Protein AF-A0A817UB00-F1 (afdb_monomer_lite)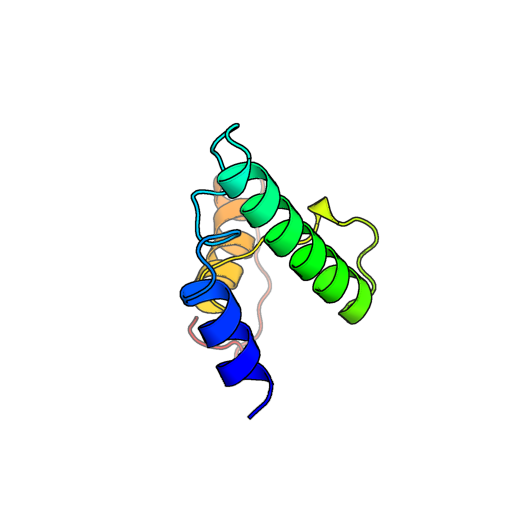

Foldseek 3Di:
DVVVVVVVCCCPDPQQPDCCPDPDNNVVSVVVVVLVVLVVVCVVVVPPDSVVDDDDPDDVVVVCCVPVVCCVVCVPPPPDDDDDPPDDPD

pLDDT: mean 92.9, std 6.44, range [64.25, 98.31]

Radius of gyration: 17.7 Å; chains: 1; bounding box: 42×28×49 Å

Structure (mmCIF, N/CA/C/O backbone):
data_AF-A0A817UB00-F1
#
_entry.id   AF-A0A817UB00-F1
#
loop_
_atom_site.group_PDB
_atom_site.id
_atom_site.type_symbol
_atom_site.label_atom_id
_atom_site.label_alt_id
_atom_site.label_comp_id
_atom_site.label_asym_id
_atom_site.label_entity_id
_atom_site.label_seq_id
_atom_site.pdbx_PDB_ins_code
_atom_site.Cartn_x
_atom_site.Cartn_y
_atom_site.Cartn_z
_atom_site.occupancy
_atom_site.B_iso_or_equiv
_atom_site.auth_seq_id
_atom_site.auth_comp_id
_atom_site.auth_asym_id
_atom_site.auth_atom_id
_atom_site.pdbx_PDB_model_num
ATOM 1 N N . LYS A 1 1 ? -6.710 -6.151 -19.950 1.00 64.25 1 LYS A N 1
ATOM 2 C CA . LYS A 1 1 ? -5.375 -6.319 -20.579 1.00 64.25 1 LYS A CA 1
ATOM 3 C C . LYS A 1 1 ? -4.365 -5.296 -20.055 1.00 64.25 1 LYS A C 1
ATOM 5 O O . LYS A 1 1 ? -3.324 -5.735 -19.593 1.00 64.25 1 LYS A O 1
ATOM 10 N N . LEU A 1 2 ? -4.735 -4.012 -19.958 1.00 91.81 2 LEU A N 1
ATOM 11 C CA . LEU A 1 2 ? -3.872 -2.924 -19.469 1.00 91.81 2 LEU A CA 1
ATOM 12 C C . LEU A 1 2 ? -3.084 -3.220 -18.175 1.00 91.81 2 LEU A C 1
ATOM 14 O O . LEU A 1 2 ? -1.882 -3.015 -18.151 1.00 91.81 2 LEU A O 1
ATOM 18 N N . VAL A 1 3 ? -3.719 -3.752 -17.120 1.00 93.56 3 VAL A N 1
ATOM 19 C CA . VAL A 1 3 ? -3.027 -4.034 -15.839 1.00 93.56 3 VAL A CA 1
ATOM 20 C C . VAL A 1 3 ? -1.861 -5.011 -16.017 1.00 93.56 3 VAL A C 1
ATOM 22 O O . VAL A 1 3 ? -0.742 -4.733 -15.595 1.00 93.56 3 VAL A O 1
ATOM 25 N N . ILE A 1 4 ? -2.119 -6.143 -16.678 1.00 94.19 4 ILE A N 1
ATOM 26 C CA . ILE A 1 4 ? -1.112 -7.186 -16.907 1.00 94.19 4 ILE A CA 1
ATOM 27 C C . ILE A 1 4 ? 0.017 -6.642 -17.788 1.00 94.19 4 ILE A C 1
ATOM 29 O O . ILE A 1 4 ? 1.185 -6.909 -17.523 1.00 94.19 4 ILE A O 1
ATOM 33 N N . GLU A 1 5 ? -0.315 -5.850 -18.808 1.00 93.69 5 GLU A N 1
ATOM 34 C CA . GLU A 1 5 ? 0.670 -5.212 -19.686 1.00 93.69 5 GLU A CA 1
ATOM 35 C C . GLU A 1 5 ? 1.568 -4.239 -18.916 1.00 93.69 5 GLU A C 1
ATOM 37 O O . GLU A 1 5 ? 2.789 -4.348 -19.009 1.00 93.69 5 GLU A O 1
ATOM 42 N N . THR A 1 6 ? 0.998 -3.354 -18.093 1.00 92.38 6 THR A N 1
ATOM 43 C CA . THR A 1 6 ? 1.758 -2.427 -17.240 1.00 92.38 6 THR A CA 1
ATOM 44 C C . THR A 1 6 ? 2.694 -3.178 -16.296 1.00 92.38 6 THR A C 1
ATOM 46 O O . THR A 1 6 ? 3.878 -2.853 -16.211 1.00 92.38 6 THR A O 1
ATOM 49 N N . MET A 1 7 ? 2.203 -4.235 -15.641 1.00 93.25 7 MET A N 1
ATOM 50 C CA . MET A 1 7 ? 3.034 -5.069 -14.768 1.00 93.25 7 MET A CA 1
ATOM 51 C C . MET A 1 7 ? 4.188 -5.721 -15.536 1.00 93.25 7 MET A C 1
ATOM 53 O O . MET A 1 7 ? 5.339 -5.614 -15.121 1.00 93.25 7 MET A O 1
ATOM 57 N N . ILE A 1 8 ? 3.910 -6.361 -16.677 1.00 93.06 8 ILE A N 1
ATOM 58 C CA . ILE A 1 8 ? 4.940 -7.005 -17.504 1.00 93.06 8 ILE A CA 1
ATOM 59 C C . ILE A 1 8 ? 5.970 -5.983 -17.994 1.00 93.06 8 ILE A C 1
ATOM 61 O O . ILE A 1 8 ? 7.164 -6.282 -17.995 1.00 93.06 8 ILE A O 1
ATOM 65 N N . ASN A 1 9 ? 5.534 -4.784 -18.382 1.00 91.19 9 ASN A N 1
ATOM 66 C CA . ASN A 1 9 ? 6.426 -3.719 -18.829 1.00 91.19 9 ASN A CA 1
ATOM 67 C C . ASN A 1 9 ? 7.403 -3.315 -17.720 1.00 91.19 9 ASN A C 1
ATOM 69 O O . ASN A 1 9 ? 8.606 -3.278 -17.967 1.00 91.19 9 ASN A O 1
ATOM 73 N N . HIS A 1 10 ? 6.925 -3.094 -16.492 1.00 89.94 10 HIS A N 1
ATOM 74 C CA . HIS A 1 10 ? 7.803 -2.764 -15.364 1.00 89.94 10 HIS A CA 1
ATOM 75 C C . HIS A 1 10 ? 8.714 -3.923 -14.947 1.00 89.94 10 HIS A C 1
ATOM 77 O O . HIS A 1 10 ? 9.849 -3.682 -14.546 1.00 89.94 10 HIS A O 1
ATOM 83 N N . LEU A 1 11 ? 8.264 -5.173 -15.093 1.00 90.00 11 LEU A N 1
ATOM 84 C CA . LEU A 1 11 ? 9.080 -6.355 -14.802 1.00 90.00 11 LEU A CA 1
ATOM 85 C C . LEU A 1 11 ? 10.165 -6.624 -15.858 1.00 90.00 11 LEU A C 1
ATOM 87 O O . LEU A 1 11 ? 11.204 -7.188 -15.531 1.00 90.00 11 LEU A O 1
ATOM 91 N N . LYS A 1 12 ? 9.943 -6.249 -17.123 1.00 89.19 12 LYS A N 1
ATOM 92 C CA . LYS A 1 12 ? 10.902 -6.470 -18.222 1.00 89.19 12 LYS A CA 1
ATOM 93 C C . LYS A 1 12 ? 11.818 -5.279 -18.498 1.00 89.19 12 LYS A C 1
ATOM 95 O O . LYS A 1 12 ? 12.872 -5.456 -19.106 1.00 89.19 12 LYS A O 1
ATOM 100 N N . CYS A 1 13 ? 11.422 -4.067 -18.117 1.00 80.94 13 CYS A N 1
ATOM 101 C CA . CYS A 1 13 ? 12.165 -2.854 -18.439 1.00 80.94 13 CYS A CA 1
ATOM 102 C C . CYS A 1 13 ? 1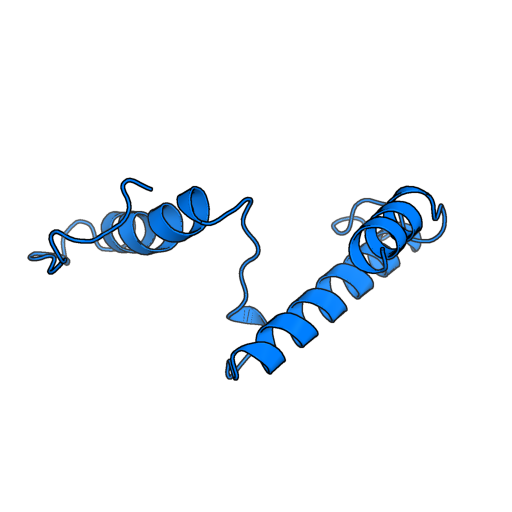3.467 -2.766 -17.630 1.00 80.94 13 CYS A C 1
ATOM 104 O O . CYS A 1 13 ? 13.465 -2.355 -16.472 1.00 80.94 13 CYS A O 1
ATOM 106 N N . SER A 1 14 ? 14.606 -3.067 -18.258 1.00 77.75 14 SER A N 1
ATOM 107 C CA . SER A 1 14 ? 15.935 -2.976 -17.627 1.00 77.75 14 SER A CA 1
ATOM 108 C C . SER A 1 14 ? 16.277 -1.578 -17.094 1.00 77.75 14 SER A C 1
ATOM 110 O O . SER A 1 14 ? 17.120 -1.438 -16.213 1.00 77.75 14 SER A O 1
ATOM 112 N N . ASN A 1 15 ? 15.608 -0.538 -17.597 1.00 80.19 15 ASN A N 1
ATOM 113 C CA . ASN A 1 15 ? 15.842 0.844 -17.192 1.00 80.19 15 ASN A CA 1
ATOM 114 C C . ASN A 1 15 ? 15.132 1.242 -15.890 1.00 80.19 15 ASN A C 1
ATOM 116 O O . ASN A 1 15 ? 15.433 2.316 -15.374 1.00 80.19 15 ASN A O 1
ATOM 120 N N . SER A 1 16 ? 14.208 0.432 -15.370 1.00 83.06 16 SER A N 1
ATOM 121 C CA . SER A 1 16 ? 13.488 0.708 -14.115 1.00 83.06 16 SER A CA 1
ATOM 122 C C . SER A 1 16 ? 13.245 -0.525 -13.240 1.00 83.06 16 SER A C 1
ATOM 124 O O . SER A 1 16 ? 12.744 -0.395 -12.126 1.00 83.06 16 SER A O 1
ATOM 126 N N . PHE A 1 17 ? 13.645 -1.712 -13.699 1.00 90.88 17 PHE A N 1
ATOM 127 C CA . PHE A 1 17 ? 13.661 -2.929 -12.902 1.00 90.88 17 PHE A CA 1
ATOM 128 C C . PHE A 1 17 ? 14.909 -2.960 -12.011 1.00 90.88 17 PHE A C 1
ATOM 130 O O . PHE A 1 17 ? 15.982 -3.412 -12.410 1.00 90.88 17 PHE A O 1
ATOM 137 N N . GLY A 1 18 ? 14.781 -2.437 -10.794 1.00 91.62 18 GLY A N 1
ATOM 138 C CA . GLY A 1 18 ? 15.859 -2.412 -9.811 1.00 91.62 18 GLY A CA 1
ATOM 139 C C . GLY A 1 18 ? 15.345 -2.244 -8.389 1.00 91.62 18 GLY A C 1
ATOM 140 O O . GLY A 1 18 ? 14.152 -2.064 -8.156 1.00 91.62 18 GLY A O 1
ATOM 141 N N . ASN A 1 19 ? 16.258 -2.310 -7.422 1.00 94.50 19 ASN A N 1
ATOM 142 C CA . ASN A 1 19 ? 15.913 -2.136 -6.016 1.00 94.50 19 ASN A CA 1
ATOM 143 C C . ASN A 1 19 ? 15.631 -0.646 -5.719 1.00 94.50 19 ASN A C 1
ATOM 145 O O . ASN A 1 19 ? 16.566 0.157 -5.799 1.00 94.50 19 ASN A O 1
ATOM 149 N N . PRO A 1 20 ? 14.401 -0.262 -5.325 1.00 95.00 20 PRO A N 1
ATOM 150 C CA . PRO A 1 20 ? 14.049 1.131 -5.047 1.00 95.00 20 PRO A CA 1
ATOM 151 C C . PRO A 1 20 ? 14.811 1.727 -3.855 1.00 95.00 20 PRO A C 1
ATOM 153 O O . PRO A 1 20 ? 14.865 2.946 -3.709 1.00 95.00 20 PRO A O 1
ATOM 156 N N . SER A 1 21 ? 15.438 0.909 -3.008 1.00 96.06 21 SER A N 1
ATOM 157 C CA . SER A 1 21 ? 16.281 1.374 -1.898 1.00 96.06 21 SER A CA 1
ATOM 158 C C . SER A 1 21 ? 17.713 1.714 -2.325 1.00 96.06 21 SER A C 1
ATOM 160 O O . SER A 1 21 ? 18.446 2.341 -1.564 1.00 96.06 21 SER A O 1
ATOM 162 N N . SER A 1 22 ? 18.131 1.343 -3.539 1.00 96.06 22 SER A N 1
ATOM 163 C CA . SER A 1 22 ? 19.463 1.660 -4.060 1.00 96.06 22 SER A CA 1
ATOM 164 C C . SER A 1 22 ? 19.562 3.110 -4.545 1.00 96.06 22 SER A C 1
ATOM 166 O O . SER A 1 22 ? 18.600 3.677 -5.055 1.00 96.06 22 SER A O 1
ATOM 168 N N . SER A 1 23 ? 20.751 3.703 -4.424 1.00 95.00 23 SER A N 1
ATOM 169 C CA . SER A 1 23 ? 21.054 5.069 -4.884 1.00 95.00 23 SER A CA 1
ATOM 170 C C . SER A 1 23 ? 21.504 5.153 -6.347 1.00 95.00 23 SER A C 1
ATOM 172 O O . SER A 1 23 ? 21.621 6.246 -6.892 1.00 95.00 23 SER A O 1
ATOM 174 N N . HIS A 1 24 ? 21.764 4.020 -7.005 1.00 94.12 24 HIS A N 1
ATOM 175 C CA . HIS A 1 24 ? 22.082 3.995 -8.432 1.00 94.12 24 HIS A CA 1
ATOM 176 C C . HIS A 1 24 ? 20.866 4.380 -9.283 1.00 94.12 24 HIS A C 1
ATOM 178 O O . HIS A 1 24 ? 19.722 4.189 -8.873 1.00 94.12 24 HIS A O 1
ATOM 184 N N . LEU A 1 25 ? 21.115 4.850 -10.510 1.00 94.38 25 LEU A N 1
ATOM 185 C CA . LEU A 1 25 ? 20.094 5.408 -11.404 1.00 94.38 25 LEU A CA 1
ATOM 186 C C . LEU A 1 25 ? 18.861 4.505 -11.592 1.00 94.38 25 LEU A C 1
ATOM 188 O O . LEU A 1 25 ? 17.738 4.999 -11.599 1.00 94.38 25 LEU A O 1
ATOM 192 N N . ILE A 1 26 ? 19.055 3.190 -11.726 1.00 94.31 26 ILE A N 1
ATOM 193 C CA . ILE A 1 26 ? 17.947 2.235 -11.902 1.00 94.31 26 ILE A CA 1
ATOM 194 C C . ILE A 1 26 ? 17.101 2.135 -10.622 1.00 94.31 26 ILE A C 1
ATOM 196 O O . ILE A 1 26 ? 15.878 2.077 -10.700 1.00 94.31 26 ILE A O 1
ATOM 200 N N . GLY A 1 27 ? 17.734 2.172 -9.444 1.00 95.31 27 GLY A N 1
ATOM 201 C CA . GLY A 1 27 ? 17.037 2.167 -8.155 1.00 95.31 27 GLY A CA 1
ATOM 202 C C . GLY A 1 27 ? 16.232 3.444 -7.918 1.00 95.31 27 GLY A C 1
ATOM 203 O O . GLY A 1 27 ? 15.091 3.370 -7.474 1.00 95.31 27 GLY A O 1
ATOM 204 N N . ILE A 1 28 ? 16.776 4.603 -8.303 1.00 95.62 28 ILE A N 1
ATOM 205 C CA . ILE A 1 28 ? 16.045 5.881 -8.271 1.00 95.62 28 ILE A CA 1
ATOM 206 C C . ILE A 1 28 ? 14.807 5.802 -9.172 1.00 95.62 28 ILE A C 1
ATOM 208 O O . ILE A 1 28 ? 13.703 6.049 -8.704 1.00 95.62 28 ILE A O 1
ATOM 212 N N . LYS A 1 29 ? 14.953 5.337 -10.420 1.00 94.88 29 LYS A N 1
ATOM 213 C CA . LYS A 1 29 ? 13.813 5.171 -11.339 1.00 94.88 29 LYS A CA 1
ATOM 214 C C . LYS A 1 29 ? 12.754 4.197 -10.810 1.00 94.88 29 LYS A C 1
ATOM 216 O O . LYS A 1 29 ? 11.564 4.440 -10.978 1.00 94.88 29 LYS A O 1
ATOM 221 N N . ALA A 1 30 ? 13.167 3.103 -10.168 1.00 95.31 30 ALA A N 1
ATOM 222 C CA . ALA A 1 30 ? 12.242 2.171 -9.523 1.00 95.31 30 ALA A CA 1
ATOM 223 C C . ALA A 1 30 ? 11.480 2.836 -8.363 1.00 95.31 30 ALA A C 1
ATOM 225 O O . ALA A 1 30 ? 10.275 2.631 -8.212 1.00 95.31 30 ALA A O 1
ATOM 226 N N . ARG A 1 31 ? 12.167 3.658 -7.558 1.00 96.06 31 ARG A N 1
ATOM 227 C CA . ARG A 1 31 ? 11.551 4.435 -6.477 1.00 96.06 31 ARG A CA 1
ATOM 228 C C . ARG A 1 31 ? 10.535 5.433 -7.014 1.00 96.06 31 ARG A C 1
ATOM 230 O O . ARG A 1 31 ? 9.422 5.451 -6.499 1.00 96.06 31 ARG A O 1
ATOM 237 N N . ASP A 1 32 ? 10.887 6.174 -8.063 1.00 95.88 32 ASP A N 1
ATOM 238 C CA . ASP A 1 32 ? 10.013 7.169 -8.692 1.00 95.88 32 ASP A CA 1
ATOM 239 C C . ASP A 1 32 ? 8.698 6.537 -9.176 1.00 95.88 32 ASP A C 1
ATOM 241 O O . ASP A 1 32 ? 7.628 7.093 -8.944 1.00 95.88 32 ASP A O 1
ATOM 245 N N . LEU A 1 33 ? 8.751 5.331 -9.755 1.00 95.31 33 LEU A N 1
ATOM 246 C CA . LEU A 1 33 ? 7.555 4.588 -10.176 1.00 95.31 33 LEU A CA 1
ATOM 247 C C . LEU A 1 33 ? 6.662 4.166 -9.002 1.00 95.31 33 LEU A C 1
ATOM 249 O O . LEU A 1 33 ? 5.439 4.286 -9.073 1.00 95.31 33 LEU A O 1
ATOM 253 N N . ILE A 1 34 ? 7.255 3.680 -7.906 1.00 95.69 34 ILE A N 1
ATOM 254 C CA . ILE A 1 34 ? 6.499 3.355 -6.683 1.00 95.69 34 ILE A CA 1
ATOM 255 C C . ILE A 1 34 ? 5.875 4.628 -6.103 1.00 95.69 34 ILE A C 1
ATOM 257 O O . ILE A 1 34 ? 4.756 4.611 -5.591 1.00 95.69 34 ILE A O 1
ATOM 261 N N . ASP A 1 35 ? 6.601 5.738 -6.179 1.00 96.88 35 ASP A N 1
ATOM 262 C CA . ASP A 1 35 ? 6.152 7.040 -5.728 1.00 96.88 35 ASP A CA 1
ATOM 263 C C . ASP A 1 35 ? 5.014 7.607 -6.582 1.00 96.88 35 ASP A C 1
ATOM 265 O O . ASP A 1 35 ? 4.093 8.205 -6.024 1.00 96.88 35 ASP A O 1
ATOM 269 N N . GLU A 1 36 ? 5.031 7.398 -7.892 1.00 96.44 36 GLU A N 1
ATOM 270 C CA . GLU A 1 36 ? 3.919 7.731 -8.778 1.00 96.44 36 GLU A CA 1
ATOM 271 C C . GLU A 1 36 ? 2.685 6.880 -8.451 1.00 96.44 36 GLU A C 1
ATOM 273 O O . GLU A 1 36 ? 1.598 7.419 -8.236 1.00 96.44 36 GLU A O 1
ATOM 278 N N . ALA A 1 37 ? 2.856 5.561 -8.308 1.00 96.44 37 ALA A N 1
ATOM 279 C CA . ALA A 1 37 ? 1.770 4.657 -7.929 1.00 96.44 37 ALA A CA 1
ATOM 280 C C . ALA A 1 37 ? 1.141 5.052 -6.580 1.00 96.44 37 ALA A C 1
ATOM 282 O O . ALA A 1 37 ? -0.081 5.045 -6.426 1.00 96.44 37 ALA A O 1
ATOM 283 N N . ARG A 1 38 ? 1.964 5.457 -5.604 1.00 98.12 38 ARG A N 1
ATOM 284 C CA . ARG A 1 38 ? 1.496 5.937 -4.295 1.00 98.12 38 ARG A CA 1
ATOM 285 C C . ARG A 1 38 ? 0.636 7.194 -4.419 1.00 98.12 38 ARG A C 1
ATOM 287 O O . ARG A 1 38 ? -0.378 7.307 -3.735 1.00 98.12 38 ARG A O 1
ATOM 294 N N . GLU A 1 39 ? 1.016 8.119 -5.296 1.00 98.19 39 GLU A N 1
ATOM 295 C CA . GLU A 1 39 ? 0.256 9.345 -5.546 1.00 98.19 39 GLU A CA 1
ATOM 296 C C . GLU A 1 39 ? -1.080 9.061 -6.250 1.00 98.19 39 GLU A C 1
ATOM 298 O O . GLU A 1 39 ? -2.106 9.640 -5.892 1.00 98.19 39 GLU A O 1
ATOM 303 N N . GLN A 1 40 ? -1.107 8.122 -7.199 1.00 97.75 40 GLN A N 1
ATOM 304 C CA . GLN A 1 40 ? -2.349 7.679 -7.844 1.00 97.75 40 GLN A CA 1
ATOM 305 C C . GLN A 1 40 ? -3.330 7.076 -6.825 1.00 97.75 40 GLN A C 1
ATOM 307 O O . GLN A 1 40 ? -4.506 7.444 -6.810 1.00 97.75 40 GLN A O 1
ATOM 312 N N . VAL A 1 41 ? -2.845 6.213 -5.922 1.00 98.19 41 VAL A N 1
ATOM 313 C CA . VAL A 1 41 ? -3.671 5.636 -4.847 1.00 98.19 41 VAL A CA 1
ATOM 314 C C . VAL A 1 41 ? -4.166 6.719 -3.891 1.00 98.19 41 VAL A C 1
ATOM 316 O O . VAL A 1 41 ? -5.366 6.765 -3.617 1.00 98.19 41 VAL A O 1
ATOM 319 N N . ARG A 1 42 ? -3.291 7.633 -3.445 1.00 98.31 42 ARG A N 1
ATOM 320 C CA . ARG A 1 42 ? -3.666 8.768 -2.582 1.00 98.31 42 ARG A CA 1
ATOM 321 C C . ARG A 1 42 ? -4.834 9.560 -3.173 1.00 98.31 42 ARG A C 1
ATOM 323 O O . ARG A 1 42 ? -5.818 9.803 -2.477 1.00 98.31 42 ARG A O 1
ATOM 330 N N . ASN A 1 43 ? -4.737 9.919 -4.454 1.00 98.31 43 ASN A N 1
ATOM 331 C CA . ASN A 1 43 ? -5.786 10.644 -5.171 1.00 98.31 43 ASN A CA 1
ATOM 332 C C . ASN A 1 43 ? -7.091 9.847 -5.263 1.00 98.31 43 ASN A C 1
ATOM 334 O O . ASN A 1 43 ? -8.160 10.414 -5.075 1.00 98.31 43 ASN A O 1
ATOM 338 N N . SER A 1 44 ? -7.021 8.534 -5.503 1.00 98.31 44 SER A N 1
ATOM 339 C CA . SER A 1 44 ? -8.221 7.698 -5.660 1.00 98.31 44 SER A CA 1
ATOM 340 C C . SER A 1 44 ? -9.100 7.615 -4.406 1.00 98.31 44 SER A C 1
ATOM 342 O O . SER A 1 44 ? -10.308 7.422 -4.525 1.00 98.31 44 SER A O 1
ATOM 344 N N . ILE A 1 45 ? -8.508 7.788 -3.218 1.00 97.75 45 ILE A N 1
ATOM 345 C CA . ILE A 1 45 ? -9.210 7.735 -1.925 1.00 97.75 45 ILE A CA 1
ATOM 346 C C . ILE A 1 45 ? -9.288 9.098 -1.225 1.00 97.75 45 ILE A C 1
ATOM 348 O O . ILE A 1 45 ? -9.720 9.164 -0.078 1.00 97.75 45 ILE A O 1
ATOM 352 N N . ASN A 1 46 ? -8.865 10.181 -1.890 1.00 97.75 46 ASN A N 1
ATOM 353 C CA . ASN A 1 46 ? -8.788 11.533 -1.325 1.00 97.75 46 ASN A CA 1
ATOM 354 C C . ASN A 1 46 ? -8.016 11.612 0.010 1.00 97.75 46 ASN A C 1
ATOM 356 O O . ASN A 1 46 ? -8.398 12.362 0.908 1.00 97.75 46 ASN A O 1
ATOM 360 N N . ALA A 1 47 ? -6.923 10.856 0.146 1.00 98.00 47 ALA A N 1
ATOM 361 C CA . ALA A 1 47 ? -6.040 10.978 1.306 1.00 98.00 47 ALA A CA 1
ATOM 362 C C . ALA A 1 47 ? -5.305 12.330 1.286 1.00 98.00 47 ALA A C 1
ATOM 364 O O . ALA A 1 47 ? -4.946 12.837 0.217 1.00 98.00 47 ALA A O 1
ATOM 365 N N . SER A 1 48 ? -5.067 12.913 2.462 1.00 97.44 48 SER A N 1
ATOM 366 C CA . SER A 1 48 ? -4.491 14.259 2.590 1.00 97.44 48 SER A CA 1
ATOM 367 C C . SER A 1 48 ? -3.031 14.279 2.160 1.00 97.44 48 SER A C 1
ATOM 369 O O . SER A 1 48 ? -2.597 15.197 1.462 1.00 97.44 48 SER A O 1
ATOM 371 N N . TYR A 1 49 ? -2.275 13.247 2.541 1.00 96.88 49 TYR A N 1
ATOM 372 C CA . TYR A 1 49 ? -0.841 13.185 2.306 1.00 96.88 49 TYR A CA 1
ATOM 373 C C . TYR A 1 49 ? -0.412 11.852 1.703 1.00 96.88 49 TYR A C 1
ATOM 375 O O . TYR A 1 49 ? -0.933 10.781 2.000 1.00 96.88 49 TYR A O 1
ATOM 383 N N . LYS A 1 50 ? 0.614 11.907 0.856 1.00 94.31 50 LYS A N 1
ATOM 384 C CA . LYS A 1 50 ? 1.157 10.727 0.179 1.00 94.31 50 LYS A CA 1
ATOM 385 C C . LYS A 1 50 ? 1.725 9.693 1.155 1.00 94.31 50 LYS A C 1
ATOM 387 O O . LYS A 1 50 ? 1.611 8.497 0.912 1.00 94.31 50 LYS A O 1
ATOM 392 N N . ASN A 1 51 ? 2.322 10.141 2.257 1.00 95.19 51 ASN A N 1
ATOM 393 C CA . ASN A 1 51 ? 2.895 9.276 3.291 1.00 95.19 51 ASN A CA 1
ATOM 394 C C . ASN A 1 51 ? 1.843 8.565 4.164 1.00 95.19 51 ASN A C 1
ATOM 396 O O . ASN A 1 51 ? 2.227 7.723 4.969 1.00 95.19 51 ASN A O 1
ATOM 400 N N . GLU A 1 52 ? 0.549 8.849 3.990 1.00 96.62 52 GLU A N 1
ATOM 401 C CA . GLU A 1 52 ? -0.539 8.061 4.592 1.00 96.62 52 GLU A CA 1
ATOM 402 C C . GLU A 1 52 ? -0.750 6.725 3.856 1.00 96.62 52 GLU A C 1
ATOM 404 O O . GLU A 1 52 ? -1.365 5.807 4.393 1.00 96.62 52 GLU A O 1
ATOM 409 N N . ILE A 1 53 ? -0.216 6.586 2.636 1.00 97.94 53 ILE A N 1
ATOM 410 C CA . ILE A 1 53 ? -0.353 5.378 1.820 1.00 97.94 53 ILE A CA 1
ATOM 411 C C . ILE A 1 53 ? 0.811 4.417 2.083 1.00 97.94 53 ILE A C 1
ATOM 413 O O . ILE A 1 53 ? 1.930 4.589 1.580 1.00 97.94 53 ILE A O 1
ATOM 417 N N . ILE A 1 54 ? 0.513 3.357 2.834 1.00 97.50 54 ILE A N 1
ATOM 418 C CA . ILE A 1 54 ? 1.421 2.240 3.104 1.00 97.50 54 ILE A CA 1
ATOM 419 C C . ILE A 1 54 ? 1.030 1.069 2.200 1.00 97.50 54 ILE A C 1
ATOM 421 O O . ILE A 1 54 ? -0.073 0.536 2.306 1.00 97.50 54 ILE A O 1
ATOM 425 N N . PHE A 1 55 ? 1.936 0.661 1.309 1.00 98.06 55 PHE A N 1
ATOM 426 C CA . PHE A 1 55 ? 1.745 -0.550 0.512 1.00 98.06 55 PHE A CA 1
ATOM 427 C C . PHE A 1 55 ? 2.034 -1.791 1.359 1.00 98.06 55 PHE A C 1
ATOM 429 O O . PHE A 1 55 ? 3.089 -1.884 1.983 1.00 98.06 55 PHE A O 1
ATOM 436 N N . THR A 1 56 ? 1.107 -2.743 1.332 1.00 98.19 56 THR A N 1
ATOM 437 C CA . THR A 1 56 ? 1.218 -4.076 1.937 1.00 98.19 56 THR A CA 1
ATOM 438 C C . THR A 1 56 ? 1.037 -5.138 0.849 1.00 98.19 56 THR A C 1
ATOM 440 O O . THR A 1 56 ? 0.713 -4.827 -0.301 1.00 98.19 56 THR A O 1
ATOM 443 N N . SER A 1 57 ? 1.228 -6.407 1.193 1.00 97.56 57 SER A N 1
ATOM 444 C CA . SER A 1 57 ? 0.973 -7.545 0.305 1.00 97.56 57 SER A CA 1
ATOM 445 C C . SER A 1 57 ? -0.517 -7.832 0.071 1.00 97.56 57 SER A C 1
ATOM 447 O O . SER A 1 57 ? -0.848 -8.592 -0.839 1.00 97.56 57 SER A O 1
ATOM 449 N N . GLY A 1 58 ? -1.428 -7.227 0.847 1.00 97.50 58 GLY A N 1
ATOM 450 C CA . GLY A 1 58 ? -2.871 -7.393 0.675 1.00 97.50 58 GLY A CA 1
ATOM 451 C C . GLY A 1 58 ? -3.701 -7.043 1.913 1.00 97.50 58 GLY A C 1
ATOM 452 O O . GLY A 1 58 ? -3.191 -6.543 2.915 1.00 97.50 58 GLY A O 1
ATOM 453 N N . GLY A 1 59 ? -5.006 -7.336 1.848 1.00 97.38 59 GLY A N 1
ATOM 454 C CA . GLY A 1 59 ? -5.980 -6.974 2.889 1.00 97.38 59 GLY A CA 1
ATOM 455 C C . GLY A 1 59 ? -5.694 -7.586 4.265 1.00 97.38 59 GLY A C 1
ATOM 456 O O . GLY A 1 59 ? -5.746 -6.875 5.262 1.00 97.38 59 GLY A O 1
ATOM 457 N N . THR A 1 60 ? -5.312 -8.866 4.323 1.00 97.56 60 THR A N 1
ATOM 458 C CA . THR A 1 60 ? -4.914 -9.548 5.571 1.00 97.56 60 THR A CA 1
ATOM 459 C C . THR A 1 60 ? -3.767 -8.836 6.284 1.00 97.56 60 THR A C 1
ATOM 461 O O . THR A 1 60 ? -3.854 -8.573 7.485 1.00 97.56 60 THR A O 1
ATOM 464 N N . GLU A 1 61 ? -2.708 -8.471 5.556 1.00 98.19 61 GLU A N 1
ATOM 465 C CA . GLU A 1 61 ? -1.574 -7.757 6.147 1.00 98.19 61 GLU A CA 1
ATOM 466 C C . GLU A 1 61 ? -1.973 -6.340 6.576 1.00 98.19 61 GLU A C 1
ATOM 468 O O . GLU A 1 61 ? -1.630 -5.926 7.682 1.00 98.19 61 GLU A O 1
ATOM 473 N N . SER A 1 62 ? -2.753 -5.622 5.760 1.00 98.00 62 SER A N 1
ATOM 474 C CA . SER A 1 62 ? -3.252 -4.283 6.103 1.00 98.00 62 SER A CA 1
ATOM 475 C C . SER A 1 62 ? -4.104 -4.272 7.374 1.00 98.00 62 SER A C 1
ATOM 477 O O . SER A 1 62 ? -3.882 -3.436 8.250 1.00 98.00 62 SER A O 1
ATOM 479 N N . ASN A 1 63 ? -5.045 -5.212 7.509 1.00 97.44 63 ASN A N 1
ATOM 480 C CA . ASN A 1 63 ? -5.925 -5.301 8.677 1.00 97.44 63 ASN A CA 1
ATOM 481 C C . ASN A 1 63 ? -5.129 -5.619 9.948 1.00 97.44 63 ASN A C 1
ATOM 483 O O . ASN A 1 63 ? -5.318 -4.979 10.986 1.00 97.44 63 ASN A O 1
ATOM 487 N N . ASN A 1 64 ? -4.180 -6.557 9.854 1.00 95.88 64 ASN A N 1
ATOM 488 C CA . ASN A 1 64 ? -3.288 -6.877 10.964 1.00 95.88 64 ASN A CA 1
ATOM 489 C C . ASN A 1 64 ? -2.399 -5.687 11.336 1.00 95.88 64 ASN A C 1
ATOM 491 O O . ASN A 1 64 ? -2.275 -5.377 12.520 1.00 95.88 64 ASN A O 1
ATOM 495 N N . LEU A 1 65 ? -1.819 -4.988 10.358 1.00 96.19 65 LEU A N 1
ATOM 496 C CA . LEU A 1 65 ? -0.995 -3.807 10.606 1.00 96.19 65 LEU A CA 1
ATOM 497 C C . LEU A 1 65 ? -1.786 -2.718 11.345 1.00 96.19 65 LEU A C 1
ATOM 499 O O . LEU A 1 65 ? -1.289 -2.182 12.334 1.00 96.19 65 LEU A O 1
ATOM 503 N N . ALA A 1 66 ? -3.018 -2.433 10.919 1.00 94.38 66 ALA A N 1
ATOM 504 C CA . ALA A 1 66 ? -3.862 -1.422 11.548 1.00 94.38 66 ALA A CA 1
ATOM 505 C C . ALA A 1 66 ? -4.253 -1.802 12.987 1.00 94.38 66 ALA A C 1
ATOM 507 O O . ALA A 1 66 ? -4.022 -1.030 13.917 1.00 94.38 66 ALA A O 1
ATOM 508 N N . ILE A 1 67 ? -4.801 -3.002 13.199 1.00 92.88 67 ILE A N 1
ATOM 509 C CA . ILE A 1 67 ? -5.327 -3.40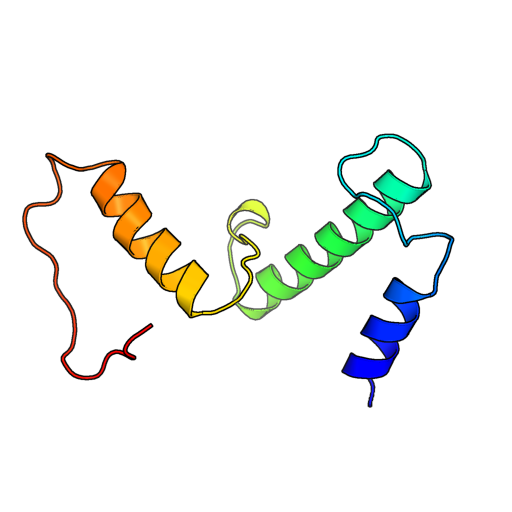9 14.511 1.00 92.88 67 ILE A CA 1
ATOM 510 C C . ILE A 1 67 ? -4.183 -3.782 15.456 1.00 92.88 67 ILE A C 1
ATOM 512 O O . ILE A 1 67 ? -4.020 -3.180 16.518 1.00 92.88 67 ILE A O 1
ATOM 516 N N . GLN A 1 68 ? -3.352 -4.755 15.072 1.00 92.25 68 GLN A N 1
ATOM 517 C CA . GLN A 1 68 ? -2.273 -5.245 15.932 1.00 92.25 68 GLN A CA 1
ATOM 518 C C . GLN A 1 68 ? -1.185 -4.190 16.124 1.00 92.25 68 GLN A C 1
ATOM 520 O O . GLN A 1 68 ? -0.579 -4.143 17.192 1.00 92.25 68 GLN A O 1
ATOM 525 N N . GLY A 1 69 ? -0.941 -3.326 15.133 1.00 92.56 69 GLY A N 1
ATOM 526 C CA . GLY A 1 69 ? -0.007 -2.209 15.274 1.00 92.56 69 GLY A CA 1
ATOM 527 C C . GLY A 1 69 ? -0.434 -1.241 16.376 1.00 92.56 69 GLY A C 1
ATOM 528 O O . GLY A 1 69 ? 0.366 -0.937 17.263 1.00 92.56 69 GLY A O 1
ATOM 529 N N . ILE A 1 70 ? -1.707 -0.829 16.387 1.00 91.12 70 ILE A N 1
ATOM 530 C CA . ILE A 1 70 ? -2.254 0.047 17.435 1.00 91.12 70 ILE A CA 1
ATOM 531 C C . ILE A 1 70 ? -2.211 -0.647 18.797 1.00 91.12 70 ILE A C 1
ATOM 533 O O . ILE A 1 70 ? -1.762 -0.039 19.770 1.00 91.12 70 ILE A O 1
ATOM 537 N N . LEU A 1 71 ? -2.628 -1.915 18.875 1.00 91.00 71 LEU A N 1
ATOM 538 C CA . LEU A 1 71 ? -2.625 -2.669 20.131 1.00 91.00 71 LEU A CA 1
ATOM 539 C C . LEU A 1 71 ? -1.215 -2.829 20.702 1.00 91.00 71 LEU A C 1
ATOM 541 O O . LEU A 1 71 ? -1.023 -2.607 21.891 1.00 91.00 71 LEU A O 1
ATOM 545 N N . LYS A 1 72 ? -0.218 -3.149 1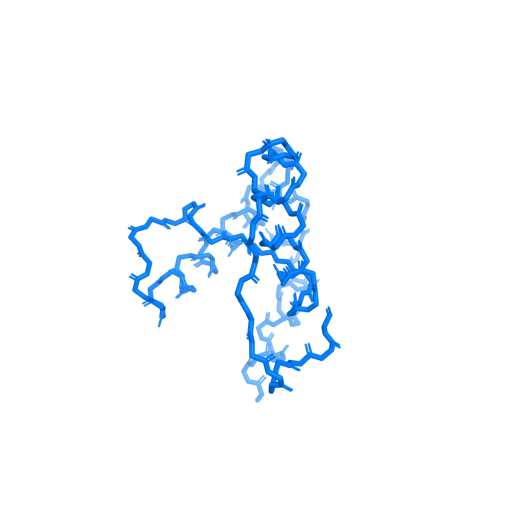9.869 1.00 89.50 72 LYS A N 1
ATOM 546 C CA . LYS A 1 72 ? 1.181 -3.305 20.301 1.00 89.50 72 LYS A CA 1
ATOM 547 C C . LYS A 1 72 ? 1.824 -1.982 20.709 1.00 89.50 72 LYS A C 1
ATOM 549 O O . LYS A 1 72 ? 2.602 -1.951 21.658 1.00 89.50 72 LYS A O 1
ATOM 554 N N . PHE A 1 73 ? 1.507 -0.889 20.019 1.00 89.12 73 PHE A N 1
ATOM 555 C CA . PHE A 1 73 ? 2.028 0.432 20.372 1.00 89.12 73 PHE A CA 1
ATOM 556 C C . PHE A 1 73 ? 1.401 0.972 21.669 1.00 89.12 73 PHE A C 1
ATOM 558 O O . PHE A 1 73 ? 2.064 1.646 22.453 1.00 89.12 73 PHE A O 1
ATOM 565 N N . ASN A 1 74 ? 0.134 0.636 21.925 1.00 85.19 74 ASN A N 1
ATOM 566 C CA . ASN A 1 74 ? -0.657 1.128 23.051 1.00 85.19 74 ASN A CA 1
ATOM 567 C C . ASN A 1 74 ? -1.079 0.008 24.021 1.00 85.19 74 ASN A C 1
ATOM 569 O O . ASN A 1 74 ? -2.176 0.082 24.577 1.00 85.19 74 ASN A O 1
ATOM 573 N N . LEU A 1 75 ? -0.219 -0.994 24.254 1.00 67.38 75 LEU A N 1
ATOM 574 C CA . LEU A 1 75 ? -0.544 -2.230 25.000 1.00 67.38 75 LEU A CA 1
ATOM 575 C C . LEU A 1 75 ? -1.268 -2.000 26.333 1.00 67.38 75 LEU A C 1
ATOM 577 O O . LEU A 1 75 ? -2.140 -2.777 26.697 1.00 67.38 75 LEU A O 1
ATOM 581 N N . A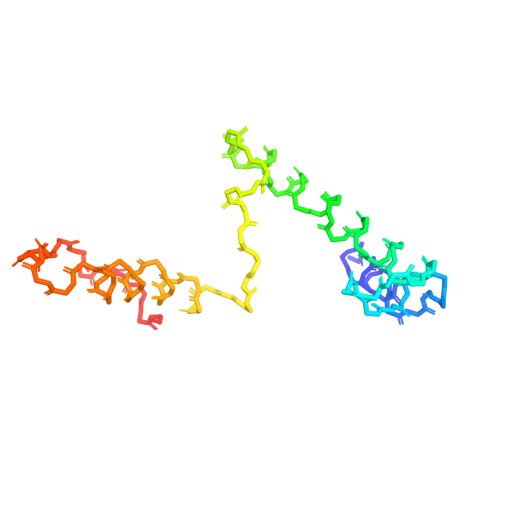SN A 1 76 ? -0.950 -0.909 27.031 1.00 73.88 76 ASN A N 1
ATOM 582 C CA . ASN A 1 76 ? -1.532 -0.593 28.339 1.00 73.88 76 ASN A CA 1
ATOM 583 C C . ASN A 1 76 ? -2.624 0.493 28.291 1.00 73.88 76 ASN A C 1
ATOM 585 O O . ASN A 1 76 ? -3.146 0.885 29.331 1.00 73.88 76 ASN A O 1
ATOM 589 N N . LYS A 1 77 ? -2.940 1.033 27.107 1.00 83.50 77 LYS A N 1
ATOM 590 C CA . LYS A 1 77 ? -3.904 2.133 26.926 1.00 83.50 77 LYS A CA 1
ATOM 591 C C . LYS A 1 77 ? -5.183 1.703 26.214 1.00 83.50 77 LYS A C 1
ATOM 593 O O . LYS A 1 77 ? -6.223 2.307 26.461 1.00 83.50 77 LYS A O 1
ATOM 598 N N . VAL A 1 78 ? -5.135 0.687 25.350 1.00 83.56 78 VAL A N 1
ATOM 599 C CA . VAL A 1 78 ? -6.350 0.169 24.705 1.00 83.56 78 VAL A CA 1
ATOM 600 C C . VAL A 1 78 ? -7.059 -0.777 25.669 1.00 83.56 78 VAL A C 1
ATOM 602 O O . VAL A 1 78 ? -6.592 -1.880 25.918 1.00 83.56 78 VAL A O 1
ATOM 605 N N . GLN A 1 79 ? -8.183 -0.328 26.224 1.00 84.12 79 GLN A N 1
ATOM 606 C CA . GLN A 1 79 ? -8.957 -1.089 27.214 1.00 84.12 79 GLN A CA 1
ATOM 607 C C . GLN A 1 79 ? -10.174 -1.800 26.609 1.00 84.12 79 GLN A C 1
ATOM 609 O O . GLN A 1 79 ? -10.706 -2.730 27.205 1.00 84.12 79 GLN A O 1
ATOM 614 N N . HIS A 1 80 ? -10.632 -1.358 25.437 1.00 91.19 80 HIS A N 1
ATOM 615 C CA . HIS A 1 80 ? -11.856 -1.843 24.811 1.00 91.19 80 HIS A CA 1
ATOM 616 C C . HIS A 1 80 ? -11.760 -1.721 23.286 1.00 91.19 80 HIS A C 1
ATOM 618 O O . HIS A 1 80 ? -11.290 -0.703 22.778 1.00 91.19 80 HIS A O 1
ATOM 624 N N . ILE A 1 81 ? -12.204 -2.755 22.568 1.00 91.31 81 ILE A N 1
ATOM 625 C CA . ILE A 1 81 ? -12.225 -2.816 21.101 1.00 91.31 81 ILE A CA 1
ATOM 626 C C . ILE A 1 81 ? -13.671 -3.039 20.668 1.00 91.31 81 ILE A C 1
ATOM 628 O O . ILE A 1 81 ? -14.335 -3.941 21.172 1.00 91.31 81 ILE A O 1
ATOM 632 N N . ILE A 1 82 ? -14.140 -2.234 19.719 1.00 94.31 82 ILE A N 1
ATOM 633 C CA . ILE A 1 82 ? -15.467 -2.369 19.115 1.00 94.31 82 ILE A CA 1
ATOM 634 C C . ILE A 1 82 ? -15.278 -2.906 17.696 1.00 94.31 82 ILE A C 1
ATOM 636 O O . ILE A 1 82 ? -14.482 -2.361 16.936 1.00 94.31 82 ILE A O 1
ATOM 640 N N . THR A 1 83 ? -16.000 -3.970 17.353 1.00 95.00 83 THR A N 1
ATOM 641 C CA . THR A 1 83 ? -15.999 -4.598 16.024 1.00 95.00 83 THR A CA 1
ATOM 642 C C . THR A 1 83 ? -17.409 -5.068 15.654 1.00 95.00 83 THR A C 1
ATOM 644 O O . THR A 1 83 ? -18.313 -5.028 16.494 1.00 95.00 83 THR A O 1
ATOM 647 N N . SER A 1 84 ? -17.606 -5.512 14.411 1.00 96.88 84 SER A N 1
ATOM 648 C CA . SER A 1 84 ? -18.856 -6.104 13.936 1.00 96.88 84 SER A CA 1
ATOM 649 C C . SER A 1 84 ? -18.747 -7.635 13.808 1.00 96.88 84 SER A C 1
ATOM 651 O O . SER A 1 84 ? -17.658 -8.168 13.597 1.00 96.88 84 SER A O 1
ATOM 653 N N . PRO A 1 85 ? -19.860 -8.385 13.905 1.00 96.06 85 PRO A N 1
ATOM 654 C CA . PRO A 1 85 ? -19.857 -9.822 13.622 1.00 96.06 85 PRO A CA 1
ATOM 655 C C . PRO A 1 85 ? -19.759 -10.143 12.118 1.00 96.06 85 PRO A C 1
ATOM 657 O O . PRO A 1 85 ? -19.708 -11.315 11.757 1.00 96.06 85 PRO A O 1
ATOM 660 N N . PHE A 1 86 ? -19.765 -9.129 11.245 1.00 96.62 86 PHE A N 1
ATOM 661 C CA . PHE A 1 86 ? -19.746 -9.280 9.787 1.00 96.62 86 PHE A CA 1
ATOM 662 C C . PHE A 1 86 ? -18.357 -9.049 9.172 1.00 96.62 86 PHE A C 1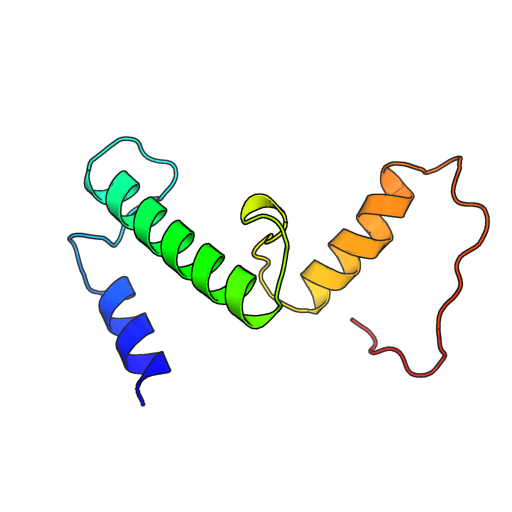
ATOM 664 O O . PHE A 1 86 ? -18.225 -9.078 7.949 1.00 96.62 86 PHE A O 1
ATOM 671 N N . GLU A 1 87 ? -17.332 -8.810 9.995 1.00 96.44 87 GLU A N 1
ATOM 672 C CA . GLU A 1 87 ? -15.960 -8.633 9.517 1.00 96.44 87 GLU A CA 1
ATOM 673 C C . GLU A 1 87 ? -15.424 -9.894 8.821 1.00 96.44 87 GLU A C 1
ATOM 675 O O . GLU A 1 87 ? -15.731 -11.029 9.197 1.00 96.44 87 GLU A O 1
ATOM 680 N N . HIS A 1 88 ? -14.566 -9.697 7.819 1.00 95.00 88 HIS A N 1
ATOM 681 C CA . HIS A 1 88 ? -13.854 -10.796 7.170 1.00 95.00 88 HIS A CA 1
ATOM 682 C C . HIS A 1 88 ? -12.843 -11.430 8.148 1.00 95.00 88 HIS A C 1
ATOM 684 O O . HIS A 1 88 ? -12.124 -10.694 8.827 1.00 95.00 88 HIS A O 1
ATOM 690 N N . PRO A 1 89 ? -12.687 -12.770 8.181 1.00 89.50 89 PRO A N 1
ATOM 691 C CA . PRO A 1 89 ? -11.595 -13.427 8.902 1.00 89.50 89 PRO A CA 1
ATOM 692 C C . PRO A 1 89 ? -10.273 -13.207 8.153 1.00 89.50 89 PRO A C 1
ATOM 694 O O . PRO A 1 89 ? -9.874 -14.015 7.315 1.00 89.50 89 PRO A O 1
ATOM 697 N N . SER A 1 90 ? -9.673 -12.031 8.338 1.00 85.56 90 SER A N 1
ATOM 698 C CA . SER A 1 90 ? -8.496 -11.557 7.598 1.00 85.56 90 SER A CA 1
ATOM 699 C C . SER A 1 90 ? -7.215 -11.642 8.404 1.00 85.56 90 SER A C 1
ATOM 701 O O . SER A 1 90 ? -7.218 -11.176 9.564 1.00 85.56 90 SER A O 1
#

Secondary structure (DSSP, 8-state):
-HHHHHHHHHHH-TTT-S-TT--SHHHHHHHHHHHHHHHHHHHHTT-S-GGG----SSHHHHHHHHHHHHHHHTTTT-------TT----

Sequence (90 aa):
KLVIETMINHLKCSNSFGNPSSSHLIGIKARDLIDEAREQVRNSINASYKNEIIFTSGGTESNNLAIQGILKFNLNKVQHIITSPFEHPS